Protein AF-A0A800AQV2-F1 (afdb_monomer)

Secondary structure (DSSP, 8-state):
----GGG--SS-EEEEEEETTEEEEEEEEEETTEEEEEEEEEEEEEEE-TTT--EEEEEEEEEEE-

Foldseek 3Di:
DDDDPVPFAQDWDWDWDDDPQKIWIFIWHDDDPDIWTWTWIWGWDWDADPVPRDTDIDIDTDIDTD

Nearest PDB structures (foldseek):
  7uig-assembly1_n  TM=4.187E-01  e=1.126E+00  Saccharomyces cerevisiae
  9bk6-assembly1_A  TM=5.007E-01  e=5.563E+00  synthetic construct
  4oqd-assem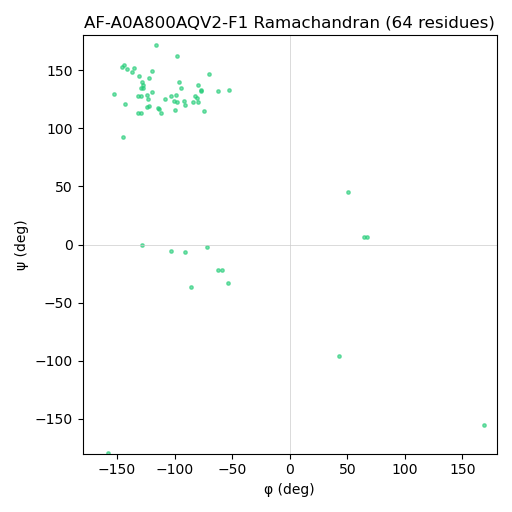bly2_C  TM=3.484E-01  e=1.414E+00  Streptomyces fradiae
  5bsz-assembly1_A  TM=3.133E-01  e=1.881E+00  Streptoalloteichus sp. ATCC 53650
  1lke-assembly1_A  TM=3.397E-01  e=8.295E+00  Pieris brassicae

pLDDT: mean 88.58, std 5.26, range [59.47, 94.12]

Solvent-accessible surface area (backbone atoms only — not comparable to full-atom values): 3959 Å² total; per-residue (Å²): 142,87,77,64,72,89,77,52,43,71,58,73,39,80,48,78,45,78,56,96,66,33,38,40,36,36,36,37,24,34,49,98,94,48,61,44,36,45,33,37,42,37,32,67,45,81,43,68,38,92,88,76,71,48,75,47,74,48,74,46,81,46,82,45,79,86

Radius of gyration: 16.44 Å; Cα contacts (8 Å, |Δi|>4): 120; chains: 1; bounding box: 35×20×45 Å

Sequence (66 aa):
MRVDFRKVTNKAKDFKIEKDNILFSGEFKKDKEFVDINGKIINSLSVCCDRCGKEFIIKLDEEISI

Structure (mmCIF, N/CA/C/O backbone):
data_AF-A0A800AQV2-F1
#
_entry.id   AF-A0A800AQV2-F1
#
loop_
_atom_site.group_PDB
_atom_site.id
_atom_site.type_symbol
_atom_site.label_atom_id
_atom_site.label_alt_id
_atom_site.label_comp_id
_atom_site.label_asym_id
_atom_site.label_entity_id
_atom_site.label_seq_id
_atom_site.pdbx_PDB_ins_code
_atom_site.Cartn_x
_atom_site.Cartn_y
_atom_site.Cartn_z
_atom_site.occupancy
_atom_site.B_iso_or_equiv
_atom_site.auth_seq_id
_atom_site.auth_comp_id
_atom_site.auth_asym_id
_atom_site.auth_atom_id
_atom_site.pdbx_PDB_model_num
ATOM 1 N N . MET A 1 1 ? -7.558 3.831 -9.195 1.00 59.47 1 MET A N 1
ATOM 2 C CA . MET A 1 1 ? -6.675 4.438 -10.219 1.00 59.47 1 MET A CA 1
ATOM 3 C C . MET A 1 1 ? -6.163 3.332 -11.139 1.00 59.47 1 MET A C 1
ATOM 5 O O . MET A 1 1 ? -5.975 2.227 -10.651 1.00 59.47 1 MET A O 1
ATOM 9 N N . ARG A 1 2 ? -5.992 3.581 -12.444 1.00 72.25 2 ARG A N 1
ATOM 10 C CA . ARG A 1 2 ? -5.387 2.629 -13.398 1.00 72.25 2 ARG A CA 1
ATOM 11 C C . ARG A 1 2 ? -4.267 3.352 -14.144 1.00 72.25 2 ARG A C 1
ATOM 13 O O . ARG A 1 2 ? -4.471 4.487 -14.565 1.00 72.25 2 ARG A O 1
ATOM 20 N N . VAL A 1 3 ? -3.107 2.721 -14.283 1.00 77.81 3 VAL A N 1
ATOM 21 C CA . VAL A 1 3 ? -1.952 3.267 -15.010 1.00 77.81 3 VAL A CA 1
ATOM 22 C C . VAL A 1 3 ? -1.481 2.213 -15.998 1.00 77.81 3 VAL A C 1
ATOM 24 O O . VAL A 1 3 ? -1.364 1.043 -15.642 1.00 77.81 3 VAL A O 1
ATOM 27 N N . ASP A 1 4 ? -1.211 2.618 -17.238 1.00 84.81 4 ASP A N 1
ATOM 28 C CA . ASP A 1 4 ? -0.633 1.712 -18.228 1.00 84.81 4 ASP A CA 1
ATOM 29 C C . ASP A 1 4 ? 0.750 1.247 -17.771 1.00 84.81 4 ASP A C 1
ATOM 31 O O . ASP A 1 4 ? 1.609 2.073 -17.459 1.00 84.81 4 ASP A O 1
ATOM 35 N N . PHE A 1 5 ? 1.015 -0.057 -17.832 1.00 84.12 5 PHE A N 1
ATOM 36 C CA . PHE A 1 5 ? 2.310 -0.629 -17.445 1.00 84.12 5 PHE A CA 1
ATOM 37 C C . PHE A 1 5 ? 3.500 0.025 -18.174 1.00 84.12 5 PHE A C 1
ATOM 39 O O . PHE A 1 5 ? 4.569 0.223 -17.603 1.00 84.12 5 PHE A O 1
ATOM 46 N N . ARG A 1 6 ? 3.302 0.460 -19.428 1.00 85.56 6 ARG A N 1
ATOM 47 C CA . ARG A 1 6 ? 4.314 1.182 -20.224 1.00 85.56 6 ARG A CA 1
ATOM 48 C C . ARG A 1 6 ? 4.733 2.531 -19.619 1.00 85.56 6 ARG A C 1
ATOM 50 O O . ARG A 1 6 ? 5.806 3.022 -19.944 1.00 85.56 6 ARG A O 1
ATOM 57 N N . LYS A 1 7 ? 3.897 3.132 -18.766 1.00 85.75 7 LYS A N 1
ATOM 58 C CA . LYS A 1 7 ? 4.150 4.413 -18.080 1.00 85.75 7 LYS A CA 1
ATOM 59 C C . LYS A 1 7 ? 4.822 4.232 -16.711 1.00 85.75 7 LYS A C 1
ATOM 61 O O . LYS A 1 7 ? 5.193 5.227 -16.074 1.00 85.75 7 LYS A O 1
ATOM 66 N N . VAL A 1 8 ? 4.974 2.989 -16.250 1.00 85.25 8 VAL A N 1
ATOM 67 C CA . VAL A 1 8 ? 5.702 2.661 -15.022 1.00 85.25 8 VAL A CA 1
ATOM 68 C C . VAL A 1 8 ? 7.188 2.577 -15.348 1.00 85.25 8 VAL A C 1
ATOM 70 O O . VAL A 1 8 ? 7.620 1.844 -16.237 1.00 85.25 8 VAL A O 1
ATOM 73 N N . THR A 1 9 ? 7.970 3.382 -14.644 1.00 87.88 9 THR A N 1
ATOM 74 C CA . THR A 1 9 ? 9.421 3.477 -14.803 1.00 87.88 9 THR A CA 1
ATOM 75 C C . THR A 1 9 ? 10.123 2.636 -13.744 1.00 87.88 9 THR A C 1
ATOM 77 O O . THR A 1 9 ? 9.538 2.345 -12.707 1.00 87.88 9 THR A O 1
ATOM 80 N N . ASN A 1 10 ? 11.404 2.322 -13.947 1.00 86.88 10 ASN A N 1
ATOM 81 C CA . ASN A 1 10 ? 12.244 1.722 -12.897 1.00 86.88 10 ASN A CA 1
ATOM 82 C C . ASN A 1 10 ? 12.604 2.728 -11.774 1.00 86.88 10 ASN A C 1
ATOM 84 O O . ASN A 1 10 ? 13.256 2.407 -10.790 1.00 86.88 10 ASN A O 1
ATOM 88 N N . LYS A 1 11 ? 12.173 3.987 -11.910 1.00 90.25 11 LYS A N 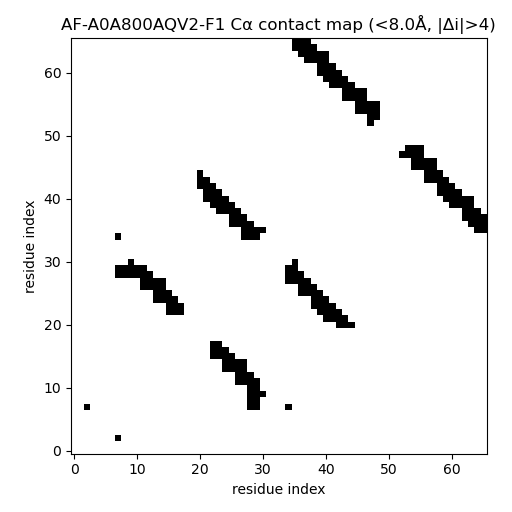1
ATOM 89 C CA . LYS A 1 11 ? 12.209 4.958 -10.818 1.00 90.25 11 LYS A CA 1
ATOM 90 C C . LYS A 1 11 ? 10.994 4.745 -9.919 1.00 90.25 11 LYS A C 1
ATOM 92 O O . LYS A 1 11 ? 9.876 4.759 -10.440 1.00 90.25 11 LYS A O 1
ATOM 97 N N . ALA A 1 12 ? 11.242 4.613 -8.616 1.00 88.06 12 ALA A N 1
ATOM 98 C CA . ALA A 1 12 ? 10.213 4.576 -7.586 1.00 88.06 12 ALA A CA 1
ATOM 99 C C . ALA A 1 12 ? 9.284 5.790 -7.702 1.00 88.06 12 ALA A C 1
ATOM 101 O O . ALA A 1 12 ? 9.734 6.926 -7.903 1.00 88.06 12 ALA A O 1
ATOM 102 N N . LYS A 1 13 ? 7.982 5.523 -7.638 1.00 90.19 13 LYS A N 1
ATOM 103 C CA . LYS A 1 13 ? 6.924 6.528 -7.621 1.00 90.19 13 LYS A CA 1
ATOM 104 C C . LYS A 1 13 ? 6.015 6.270 -6.441 1.00 90.19 13 LYS A C 1
ATOM 106 O O . LYS A 1 13 ? 5.603 5.134 -6.225 1.00 90.19 13 LYS A O 1
ATOM 111 N N . ASP A 1 14 ? 5.650 7.340 -5.756 1.00 92.56 14 ASP A N 1
ATOM 112 C CA . ASP A 1 14 ? 4.705 7.263 -4.657 1.00 92.56 14 ASP A CA 1
ATOM 113 C C . ASP A 1 14 ? 3.291 6.968 -5.163 1.00 92.56 14 ASP A C 1
ATOM 115 O O . ASP A 1 14 ? 2.862 7.424 -6.232 1.00 92.56 14 ASP A O 1
ATOM 119 N N . PHE A 1 15 ? 2.540 6.231 -4.357 1.00 90.75 15 PHE A N 1
ATOM 120 C CA . PHE A 1 15 ? 1.112 6.047 -4.521 1.00 90.75 15 PHE A CA 1
ATOM 121 C C . PHE A 1 15 ? 0.398 6.193 -3.180 1.00 90.75 15 PHE A C 1
ATOM 123 O O . PHE A 1 15 ? 0.937 5.913 -2.109 1.00 90.75 15 PHE A O 1
ATOM 130 N N . LYS A 1 16 ? -0.861 6.619 -3.257 1.00 92.56 16 LYS A N 1
ATOM 131 C CA . LYS A 1 16 ? -1.783 6.664 -2.128 1.00 92.56 16 LYS A CA 1
ATOM 132 C C . LYS A 1 16 ? -3.169 6.292 -2.632 1.00 92.56 16 LYS A C 1
ATOM 134 O O . LYS A 1 16 ? -3.691 6.930 -3.546 1.00 92.56 16 LYS A O 1
ATOM 139 N N . ILE A 1 17 ? -3.738 5.241 -2.064 1.00 89.44 17 ILE A N 1
ATOM 140 C CA . ILE A 1 17 ? -5.066 4.732 -2.384 1.00 89.44 17 ILE A CA 1
ATOM 141 C C . ILE A 1 17 ? -5.855 4.707 -1.086 1.00 89.44 17 ILE A C 1
ATOM 143 O O . ILE A 1 17 ? -5.404 4.152 -0.091 1.00 89.44 17 ILE A O 1
ATOM 147 N N . GLU A 1 18 ? -7.036 5.304 -1.113 1.00 90.06 18 GLU A N 1
ATOM 148 C CA . GLU A 1 18 ? -7.963 5.297 0.008 1.00 90.06 18 GLU A CA 1
ATOM 149 C C . GLU A 1 18 ? -9.286 4.707 -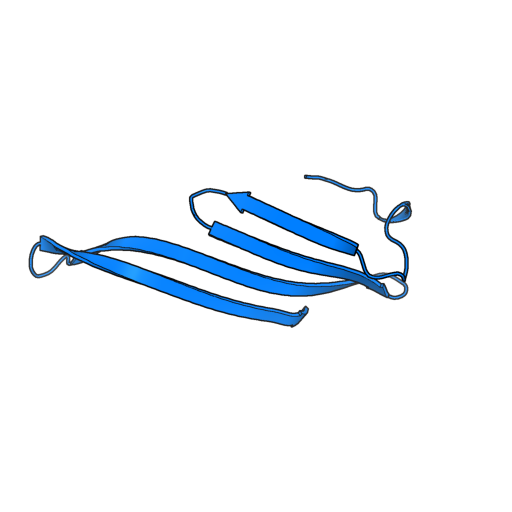0.469 1.00 90.06 18 GLU A C 1
ATOM 151 O O . GLU A 1 18 ? -9.834 5.133 -1.493 1.00 90.06 18 GLU A O 1
ATOM 156 N N . LYS A 1 19 ? -9.760 3.672 0.223 1.00 85.44 19 LYS A N 1
ATOM 157 C CA . LYS A 1 19 ? -11.028 3.011 -0.082 1.00 85.44 19 LYS A CA 1
ATOM 158 C C . LYS A 1 19 ? -11.596 2.383 1.184 1.00 85.44 19 LYS A C 1
ATOM 160 O O . LYS A 1 19 ? -10.891 1.633 1.841 1.00 85.44 19 LYS A O 1
ATOM 165 N N . ASP A 1 20 ? -12.863 2.650 1.495 1.00 84.12 20 ASP A N 1
ATOM 166 C CA . ASP A 1 20 ? -13.585 2.009 2.606 1.00 84.12 20 ASP A CA 1
ATOM 167 C C . ASP A 1 20 ? -12.816 2.063 3.952 1.00 84.12 20 ASP A C 1
ATOM 169 O O . ASP A 1 20 ? -12.702 1.061 4.651 1.00 84.12 20 ASP A O 1
ATOM 173 N N . ASN A 1 21 ? -12.249 3.232 4.294 1.00 83.81 21 ASN A N 1
ATOM 174 C CA . ASN A 1 21 ? -11.363 3.483 5.454 1.00 83.81 21 ASN A CA 1
ATOM 175 C C . ASN A 1 21 ? -10.012 2.744 5.455 1.00 83.81 21 ASN A C 1
ATOM 177 O O . ASN A 1 21 ? -9.243 2.857 6.410 1.00 83.81 21 ASN A O 1
ATOM 181 N N . ILE A 1 22 ? -9.682 2.050 4.369 1.00 88.06 22 ILE A N 1
ATOM 182 C CA . ILE A 1 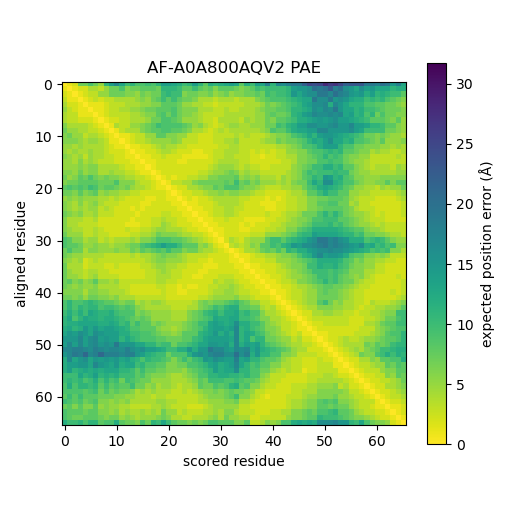22 ? -8.371 1.453 4.141 1.00 88.06 22 ILE A CA 1
ATOM 183 C C . ILE A 1 22 ? -7.502 2.464 3.399 1.00 88.06 22 ILE A C 1
ATOM 185 O O . ILE A 1 22 ? -7.808 2.860 2.271 1.00 88.06 22 ILE A O 1
ATOM 189 N N . LEU A 1 23 ? -6.390 2.839 4.018 1.00 92.00 23 LEU A N 1
ATOM 190 C CA . LEU A 1 23 ? -5.321 3.611 3.413 1.00 92.00 23 LEU A CA 1
ATOM 191 C C . LEU A 1 23 ? -4.194 2.663 3.001 1.00 92.00 23 LEU A C 1
ATOM 193 O O . LEU A 1 23 ? -3.549 2.066 3.854 1.00 92.00 23 LEU A O 1
ATOM 197 N N . PHE A 1 24 ? -3.922 2.565 1.705 1.00 91.69 24 PHE A N 1
ATOM 198 C CA . PHE A 1 24 ? -2.746 1.884 1.176 1.00 91.69 24 PHE A CA 1
ATOM 199 C C . PHE A 1 24 ? -1.825 2.905 0.512 1.00 91.69 24 PHE A C 1
ATOM 201 O O . PHE A 1 24 ? -2.202 3.554 -0.467 1.00 91.69 24 PHE A O 1
ATOM 208 N N . SER A 1 25 ? -0.623 3.074 1.050 1.00 93.56 25 SER A N 1
ATOM 209 C CA . SER A 1 25 ? 0.350 4.048 0.550 1.00 93.56 25 SER A CA 1
ATOM 210 C C . SER A 1 25 ? 1.746 3.467 0.504 1.00 93.56 25 SER A C 1
ATOM 212 O O . SER A 1 25 ? 2.098 2.668 1.363 1.00 93.56 25 SER A O 1
ATOM 214 N N . GLY A 1 26 ? 2.558 3.909 -0.442 1.00 93.38 26 GLY A N 1
ATOM 215 C CA . GLY A 1 26 ? 3.924 3.430 -0.570 1.00 93.38 26 GLY A CA 1
ATOM 216 C C . GLY A 1 26 ? 4.545 3.866 -1.878 1.00 93.38 26 GLY A C 1
ATOM 217 O O . GLY A 1 26 ? 4.102 4.836 -2.491 1.00 93.38 26 GLY A O 1
ATOM 218 N N . GLU A 1 27 ? 5.526 3.103 -2.326 1.00 93.56 27 GLU A N 1
ATOM 219 C CA . GLU A 1 27 ? 6.199 3.285 -3.597 1.00 93.56 27 GLU A CA 1
ATOM 220 C C . GLU A 1 27 ? 6.038 2.062 -4.498 1.00 93.56 27 GLU A C 1
ATOM 222 O O . GLU A 1 27 ? 5.937 0.920 -4.048 1.00 93.56 27 GLU A O 1
ATOM 227 N N . PHE A 1 28 ? 6.023 2.312 -5.801 1.00 92.19 28 PHE A N 1
ATOM 228 C CA . PHE A 1 28 ? 6.077 1.267 -6.809 1.00 92.19 28 PHE A CA 1
ATOM 229 C C . PHE A 1 28 ? 7.134 1.590 -7.862 1.00 92.19 28 PHE A C 1
ATOM 231 O O . PHE A 1 28 ? 7.333 2.752 -8.238 1.00 92.19 28 PHE A O 1
ATOM 238 N N . LYS A 1 29 ? 7.804 0.558 -8.371 1.00 92.25 29 LYS A N 1
ATOM 239 C CA . LYS A 1 29 ? 8.776 0.666 -9.466 1.00 92.25 29 LYS A CA 1
ATOM 240 C C . LYS A 1 29 ? 8.644 -0.533 -10.393 1.00 92.25 29 LYS A C 1
ATOM 242 O O . LYS A 1 29 ? 8.264 -1.616 -9.977 1.00 92.25 29 LYS A O 1
ATOM 247 N N . LYS A 1 30 ? 8.959 -0.347 -11.668 1.00 91.56 30 LYS A N 1
ATOM 248 C CA . LYS A 1 30 ? 8.981 -1.452 -12.629 1.00 91.56 30 LYS A CA 1
ATOM 249 C C . LYS A 1 30 ? 10.280 -2.249 -12.507 1.00 91.56 30 LYS A C 1
ATOM 251 O O . LYS A 1 30 ? 11.337 -1.662 -12.728 1.00 91.56 30 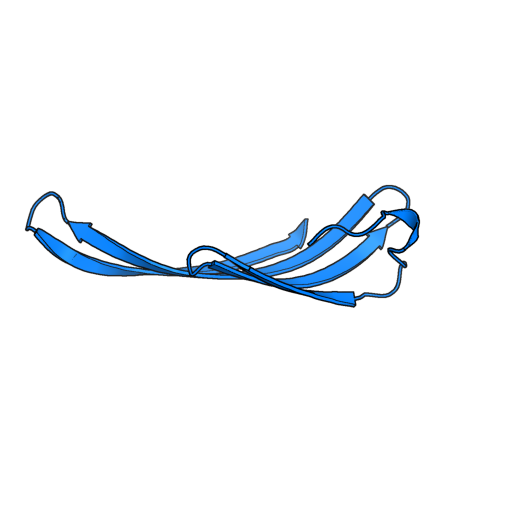LYS A O 1
ATOM 256 N N . ASP A 1 31 ? 10.182 -3.563 -12.316 1.00 88.44 31 ASP A N 1
ATOM 257 C CA . ASP A 1 31 ? 11.283 -4.507 -12.537 1.00 88.44 31 ASP A CA 1
ATOM 258 C C . ASP A 1 31 ? 10.978 -5.399 -13.742 1.00 88.44 31 ASP A C 1
ATOM 260 O O . ASP A 1 31 ? 10.062 -6.206 -13.703 1.00 88.44 31 ASP A O 1
ATOM 264 N N . LYS A 1 32 ? 11.739 -5.258 -14.833 1.00 85.00 32 LYS A N 1
ATOM 265 C CA . LYS A 1 32 ? 11.559 -6.007 -16.095 1.00 85.00 32 LYS A CA 1
ATOM 266 C C . LYS A 1 32 ? 10.084 -6.132 -16.534 1.00 85.00 32 LYS A C 1
ATOM 268 O O . LYS A 1 32 ? 9.569 -5.221 -17.188 1.00 85.00 32 LYS A O 1
ATOM 273 N N . GLU A 1 33 ? 9.431 -7.246 -16.206 1.00 86.75 33 GLU A N 1
ATOM 274 C CA . GLU A 1 33 ? 8.046 -7.597 -16.560 1.00 86.75 33 GLU A CA 1
ATOM 275 C C . GLU A 1 33 ? 7.044 -7.419 -15.404 1.00 86.75 33 GLU A C 1
ATOM 277 O O . GLU A 1 33 ? 5.837 -7.504 -15.621 1.00 86.75 33 GLU A O 1
ATOM 282 N N . PHE A 1 34 ? 7.530 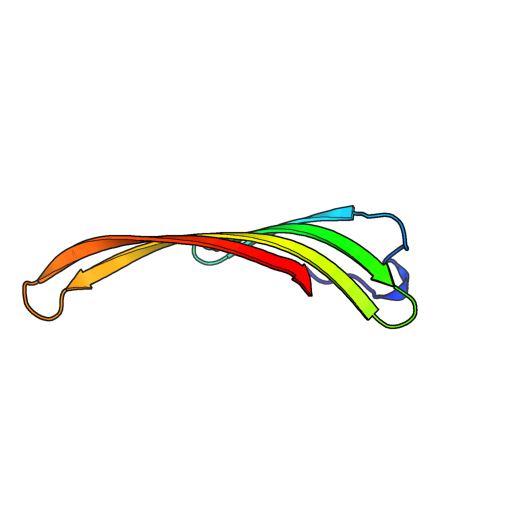-7.096 -14.207 1.00 88.31 34 PHE A N 1
ATOM 283 C CA . PHE A 1 34 ? 6.775 -6.933 -12.970 1.00 88.31 34 PHE A CA 1
ATOM 284 C C . PHE A 1 34 ? 6.845 -5.493 -12.438 1.00 88.31 34 PHE A C 1
ATOM 286 O O . PHE A 1 34 ? 7.544 -4.620 -12.966 1.00 88.31 34 PHE A O 1
ATOM 293 N N . VAL A 1 35 ? 6.049 -5.226 -11.406 1.00 89.88 35 VAL A N 1
ATOM 294 C CA . VAL A 1 35 ? 6.109 -3.997 -10.617 1.00 89.88 35 VAL A CA 1
ATOM 295 C C . VAL A 1 35 ? 6.351 -4.412 -9.180 1.00 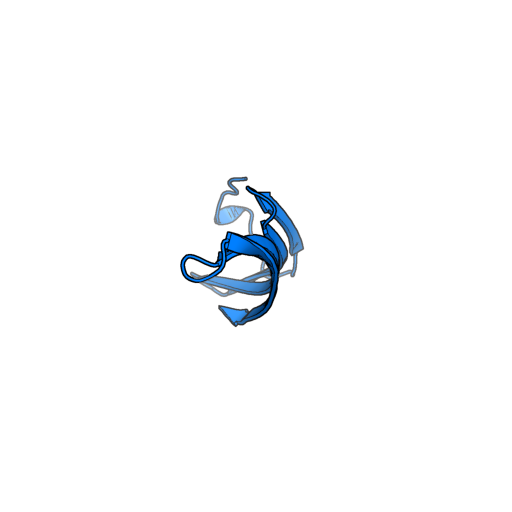89.88 35 VAL A C 1
ATOM 297 O O . VAL A 1 35 ? 5.497 -5.090 -8.621 1.00 89.88 35 VAL A O 1
ATOM 300 N N . ASP A 1 36 ? 7.464 -3.964 -8.613 1.00 91.38 36 ASP A N 1
ATOM 301 C CA . ASP A 1 36 ? 7.712 -4.082 -7.182 1.00 91.38 36 ASP A CA 1
ATOM 302 C C . ASP A 1 36 ? 6.888 -3.008 -6.475 1.00 91.38 36 ASP A C 1
ATOM 304 O O . ASP A 1 36 ? 6.918 -1.830 -6.867 1.00 91.38 36 ASP A O 1
ATOM 308 N N . ILE A 1 37 ? 6.173 -3.400 -5.430 1.00 91.25 37 ILE A N 1
ATOM 309 C CA . ILE A 1 37 ? 5.359 -2.529 -4.594 1.00 91.25 37 ILE A CA 1
ATOM 310 C C . ILE A 1 37 ? 5.826 -2.694 -3.154 1.00 91.25 37 ILE A C 1
ATOM 312 O O . ILE A 1 37 ? 5.682 -3.761 -2.565 1.00 91.25 37 ILE A O 1
ATOM 316 N N . ASN A 1 38 ? 6.317 -1.602 -2.573 1.00 92.69 38 ASN A N 1
ATOM 317 C CA . ASN A 1 38 ? 6.600 -1.510 -1.147 1.00 92.69 38 ASN A CA 1
ATOM 318 C C . ASN A 1 38 ? 5.664 -0.474 -0.546 1.00 92.69 38 ASN A C 1
ATOM 320 O O . ASN A 1 38 ? 5.703 0.699 -0.918 1.00 92.69 38 ASN A O 1
ATOM 324 N N . GLY A 1 39 ? 4.805 -0.883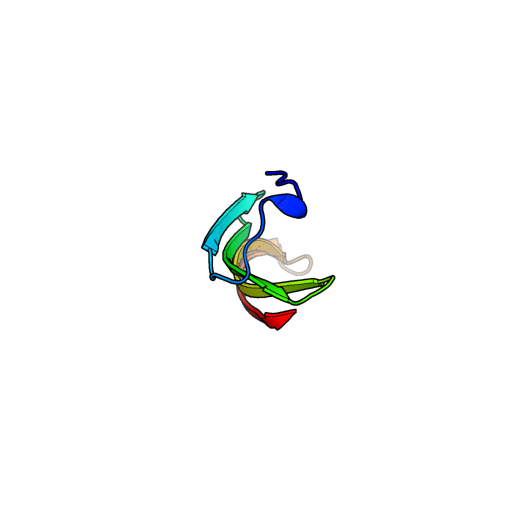 0.373 1.00 93.12 39 GLY A N 1
ATOM 325 C CA . GLY A 1 39 ? 3.834 0.020 0.958 1.00 93.12 39 GLY A CA 1
ATOM 326 C C . GLY A 1 39 ? 3.326 -0.435 2.306 1.00 93.12 39 GLY A C 1
ATOM 327 O O . GLY A 1 39 ? 3.719 -1.457 2.852 1.00 93.12 39 GLY A O 1
ATOM 328 N N . LYS A 1 40 ? 2.427 0.374 2.839 1.00 94.12 40 LYS A N 1
ATOM 329 C CA . LYS A 1 40 ? 1.838 0.228 4.152 1.00 94.12 40 LYS A CA 1
ATOM 330 C C . LYS A 1 40 ? 0.325 0.315 4.027 1.00 94.12 40 LYS A C 1
ATOM 332 O O . LYS A 1 40 ? -0.185 1.264 3.421 1.00 94.12 40 LYS A O 1
ATOM 337 N N . ILE A 1 41 ? -0.378 -0.671 4.578 1.00 92.69 41 ILE A N 1
ATOM 338 C CA . ILE A 1 41 ? -1.833 -0.656 4.716 1.00 92.69 41 ILE A CA 1
ATOM 339 C C . ILE A 1 41 ? -2.183 -0.266 6.146 1.00 92.69 41 ILE A C 1
ATOM 341 O O . ILE A 1 41 ? -1.783 -0.923 7.103 1.00 92.69 41 ILE A O 1
ATOM 345 N N . ILE A 1 42 ? -2.974 0.792 6.276 1.00 92.75 42 ILE A N 1
ATOM 346 C CA . ILE A 1 42 ? -3.540 1.260 7.534 1.00 92.75 42 ILE A CA 1
ATOM 347 C C . ILE A 1 42 ? -5.060 1.209 7.415 1.00 92.75 42 ILE A C 1
ATOM 349 O O . ILE A 1 42 ? -5.626 1.698 6.441 1.00 92.75 42 ILE A O 1
ATOM 353 N N . ASN A 1 43 ? -5.736 0.636 8.404 1.00 90.94 43 ASN A N 1
ATOM 354 C CA . ASN A 1 43 ? -7.194 0.653 8.491 1.00 90.94 43 ASN A CA 1
ATOM 355 C C . ASN A 1 43 ? -7.633 0.722 9.956 1.00 90.94 43 ASN A C 1
ATOM 357 O O . ASN A 1 43 ? -6.947 0.235 10.854 1.00 90.94 43 ASN A O 1
ATOM 361 N N . SER A 1 44 ? -8.810 1.283 10.198 1.00 86.88 44 SER A N 1
ATOM 362 C CA . SER A 1 44 ? -9.511 1.180 11.473 1.00 86.88 44 SER A CA 1
ATOM 363 C C . SER A 1 44 ? -10.943 0.725 11.224 1.00 86.88 44 SER A C 1
ATOM 365 O O . SER A 1 44 ? -11.740 1.468 10.651 1.00 86.88 44 SER A O 1
ATOM 367 N N . LEU A 1 45 ? -11.270 -0.484 11.676 1.00 86.38 45 LEU A N 1
ATOM 368 C CA . LEU A 1 45 ? -12.597 -1.073 11.541 1.00 86.38 45 LEU A CA 1
ATOM 369 C C . LEU A 1 45 ? -13.292 -1.099 12.903 1.00 86.38 45 LEU A C 1
ATOM 371 O O . LEU A 1 45 ? -12.756 -1.656 13.861 1.00 86.38 45 LEU A O 1
ATOM 375 N N . SER A 1 46 ? -14.493 -0.524 12.981 1.00 87.50 46 SER A N 1
ATOM 376 C CA . SER A 1 46 ? -15.377 -0.735 14.128 1.00 87.50 46 SER A CA 1
ATOM 377 C C . SER A 1 46 ? -16.069 -2.082 13.971 1.00 87.50 46 SER A C 1
ATOM 379 O O . SER A 1 46 ? -16.720 -2.331 12.955 1.00 87.50 46 SER A O 1
ATOM 381 N N . VAL A 1 47 ? -15.908 -2.956 14.957 1.00 88.12 47 VAL A N 1
ATOM 382 C CA . VAL A 1 47 ? -16.552 -4.267 15.001 1.00 88.12 47 VAL A CA 1
ATOM 383 C C . VAL A 1 47 ? -17.386 -4.388 16.267 1.00 88.12 47 VAL A C 1
ATOM 385 O O . VAL A 1 47 ? -17.013 -3.899 17.335 1.00 88.12 47 VAL A O 1
ATOM 388 N N . CYS A 1 48 ? -18.527 -5.056 16.146 1.00 90.50 48 CYS A N 1
ATOM 389 C CA . CYS A 1 48 ? -19.374 -5.386 17.280 1.00 90.50 48 CYS A CA 1
ATOM 390 C C . CYS A 1 48 ? -19.033 -6.794 17.773 1.00 90.50 48 CYS A C 1
ATOM 392 O O . CYS A 1 48 ? -18.8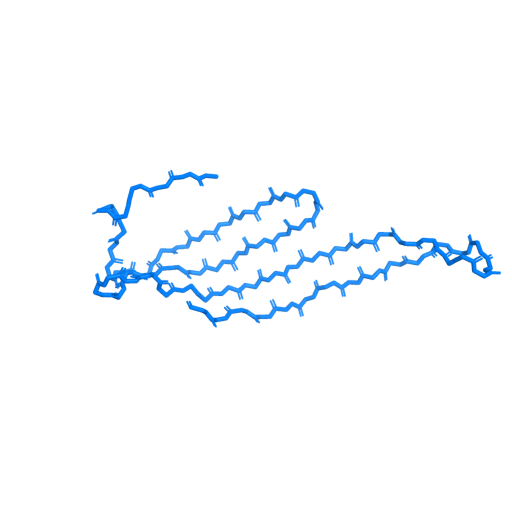82 -7.724 16.982 1.00 90.50 48 CYS A O 1
ATOM 394 N N . CYS A 1 49 ? -18.894 -6.965 19.085 1.00 87.00 49 CYS A N 1
ATOM 395 C CA . CYS A 1 49 ? -18.715 -8.284 19.670 1.00 87.00 49 CYS A CA 1
ATOM 396 C C . CYS A 1 49 ? -20.041 -9.052 19.668 1.00 87.00 49 CYS A C 1
ATOM 398 O O . CYS A 1 49 ? -20.931 -8.729 20.452 1.00 87.00 49 CYS A O 1
ATOM 400 N N . ASP A 1 50 ? -20.125 -10.147 18.911 1.00 89.94 50 ASP A N 1
ATOM 401 C CA . ASP A 1 50 ? -21.326 -10.999 18.866 1.00 89.94 50 ASP A CA 1
ATOM 402 C C . ASP A 1 50 ? -21.725 -11.588 20.232 1.00 89.94 50 ASP A C 1
ATOM 404 O O . ASP A 1 50 ? -22.874 -11.965 20.443 1.00 89.94 50 ASP A O 1
ATOM 408 N N . ARG A 1 51 ? -20.788 -11.672 21.191 1.00 91.00 51 ARG A N 1
ATOM 409 C CA . ARG A 1 51 ? -21.059 -12.213 22.535 1.00 91.00 51 ARG A CA 1
ATOM 410 C C . ARG A 1 51 ? -21.620 -11.189 23.515 1.00 91.00 51 ARG A C 1
ATOM 412 O O . ARG A 1 51 ? -22.397 -11.563 24.386 1.00 91.00 51 ARG A O 1
ATOM 419 N N . CYS A 1 52 ? -21.166 -9.937 23.457 1.00 93.25 52 CYS A N 1
ATOM 420 C CA . CYS A 1 52 ? -21.488 -8.933 24.480 1.00 93.25 52 CYS A CA 1
ATOM 421 C C . CYS A 1 52 ? -22.043 -7.617 23.927 1.00 93.25 52 CYS A C 1
ATOM 423 O O . CYS A 1 52 ? -22.327 -6.716 24.711 1.00 93.25 52 CYS A O 1
ATOM 425 N N . GLY A 1 53 ? -22.177 -7.490 22.605 1.00 88.75 53 GLY A N 1
ATOM 426 C CA . GLY A 1 53 ? -22.704 -6.303 21.929 1.00 88.75 53 GLY A CA 1
ATOM 427 C C . GLY A 1 53 ? -21.818 -5.061 22.038 1.00 88.75 53 GLY A C 1
ATOM 428 O O . GLY A 1 53 ? -22.241 -3.977 21.651 1.00 88.75 53 GLY A O 1
ATOM 429 N N . LYS A 1 54 ? -20.607 -5.179 22.598 1.00 92.75 54 LYS A N 1
ATOM 430 C CA . LYS A 1 54 ? -19.684 -4.049 22.725 1.00 92.75 54 LYS A CA 1
ATOM 431 C C . LYS A 1 54 ? -19.021 -3.761 21.388 1.00 92.75 54 LYS A C 1
ATOM 433 O O . LYS A 1 54 ? -18.485 -4.673 20.760 1.00 92.75 54 LYS A O 1
ATOM 438 N N . GLU A 1 55 ? -18.999 -2.491 21.016 1.00 90.88 55 GLU A N 1
ATOM 439 C CA . GLU A 1 55 ? -18.210 -2.005 19.891 1.00 90.88 55 GLU A CA 1
ATOM 440 C C . GLU A 1 55 ? -16.748 -1.835 20.307 1.00 90.88 55 GLU A C 1
ATOM 442 O O . GLU A 1 55 ? -16.439 -1.338 21.395 1.00 90.88 55 GLU A O 1
ATOM 447 N N . PHE A 1 56 ? -15.836 -2.260 19.440 1.00 90.56 56 PHE A N 1
ATOM 448 C CA . PHE A 1 56 ? -14.408 -2.031 19.604 1.00 90.56 56 PHE A CA 1
ATOM 449 C C . PHE A 1 56 ? -13.745 -1.794 18.249 1.00 90.56 56 PHE A C 1
ATOM 451 O O . PHE A 1 56 ? -14.234 -2.220 17.205 1.00 90.56 56 PHE A O 1
ATOM 458 N N . ILE A 1 57 ? -12.622 -1.080 18.272 1.00 88.94 57 ILE A N 1
ATOM 459 C CA . ILE A 1 57 ? -11.889 -0.714 17.061 1.00 88.94 57 ILE A CA 1
ATOM 460 C C . ILE A 1 57 ? -10.742 -1.701 16.868 1.00 88.94 57 ILE A C 1
ATOM 462 O O . ILE A 1 57 ? -9.861 -1.808 17.723 1.00 88.94 57 ILE A O 1
ATOM 466 N N . ILE A 1 58 ? -10.721 -2.369 15.718 1.00 88.00 58 ILE A N 1
ATOM 467 C CA . ILE A 1 58 ? -9.558 -3.112 15.237 1.00 88.00 58 ILE A CA 1
ATOM 468 C C . ILE A 1 58 ? -8.742 -2.171 14.358 1.00 88.00 58 ILE A C 1
ATOM 470 O O . ILE A 1 58 ? -9.254 -1.610 13.388 1.00 88.00 58 ILE A O 1
ATOM 474 N N . LYS A 1 59 ? -7.466 -1.998 14.703 1.00 89.38 59 LYS A N 1
ATOM 475 C CA . LYS A 1 59 ? -6.502 -1.264 13.883 1.00 89.38 59 LYS A CA 1
ATOM 476 C C . LYS A 1 59 ? -5.674 -2.263 13.087 1.00 89.38 59 LYS A C 1
ATOM 478 O O . LYS A 1 59 ? -5.133 -3.197 13.668 1.00 89.38 59 LYS A O 1
ATOM 483 N N . LEU A 1 60 ? -5.593 -2.046 11.783 1.00 87.56 60 LEU A N 1
ATOM 484 C CA . LEU A 1 60 ? -4.669 -2.721 10.886 1.00 87.56 60 LEU A CA 1
ATOM 485 C C . LEU A 1 60 ? -3.532 -1.743 10.586 1.00 87.56 60 LEU A C 1
ATOM 487 O O . LEU A 1 60 ? -3.800 -0.601 10.211 1.00 87.56 60 LEU A O 1
ATOM 491 N N . ASP A 1 61 ? -2.298 -2.183 10.771 1.00 92.50 61 ASP A N 1
ATOM 492 C CA . ASP A 1 61 ? -1.083 -1.439 10.448 1.00 92.50 61 ASP A CA 1
ATOM 493 C C . ASP A 1 61 ? -0.060 -2.479 9.970 1.00 92.50 61 ASP A C 1
ATOM 495 O O . ASP A 1 61 ? 0.576 -3.144 10.781 1.00 92.50 61 ASP A O 1
ATOM 499 N N . GLU A 1 62 ? -0.014 -2.694 8.655 1.00 91.19 62 GLU A N 1
ATOM 500 C CA . GLU A 1 62 ? 0.749 -3.778 8.030 1.00 91.19 62 GLU A CA 1
ATOM 501 C C . GLU A 1 62 ? 1.650 -3.234 6.922 1.00 91.19 62 GLU A C 1
ATOM 503 O O . GLU A 1 62 ? 1.241 -2.382 6.125 1.00 91.19 62 GLU A O 1
ATOM 508 N N . GLU A 1 63 ? 2.866 -3.762 6.843 1.00 91.44 63 GLU A N 1
ATOM 509 C CA . GLU A 1 63 ? 3.814 -3.487 5.765 1.00 91.44 63 GLU A CA 1
ATOM 510 C C . GLU A 1 63 ? 3.727 -4.582 4.698 1.00 91.44 63 GLU A C 1
ATOM 512 O O . GLU A 1 63 ? 3.579 -5.767 4.993 1.00 91.44 63 GLU A O 1
ATOM 517 N N . ILE A 1 64 ? 3.796 -4.178 3.434 1.00 90.81 64 ILE A N 1
ATOM 518 C CA . ILE A 1 64 ? 3.622 -5.045 2.274 1.00 90.81 64 ILE A CA 1
ATOM 519 C C . ILE A 1 64 ? 4.763 -4.799 1.295 1.00 90.81 64 ILE A C 1
ATOM 521 O O . ILE A 1 64 ? 4.977 -3.668 0.861 1.00 90.81 64 ILE A O 1
ATOM 525 N N . SER A 1 65 ? 5.419 -5.886 0.897 1.00 89.31 65 SER A N 1
ATOM 526 C CA . SER A 1 65 ? 6.437 -5.924 -0.152 1.00 89.31 65 SER A CA 1
ATOM 527 C C . SER A 1 65 ? 6.113 -7.071 -1.106 1.00 89.31 65 SER A C 1
ATOM 529 O O . SER A 1 65 ? 6.146 -8.230 -0.687 1.00 89.31 65 SER A O 1
ATOM 531 N N . ILE A 1 66 ? 5.749 -6.755 -2.353 1.00 81.31 66 ILE A N 1
ATOM 532 C CA . ILE A 1 66 ? 5.344 -7.730 -3.389 1.00 81.31 66 ILE A CA 1
ATOM 533 C C . ILE A 1 66 ? 5.932 -7.336 -4.738 1.00 81.31 66 ILE A C 1
ATOM 535 O O . ILE A 1 66 ? 5.998 -6.114 -4.997 1.00 81.31 66 ILE A O 1
#

Mean predicted aligned error: 6.16 Å